Protein AF-A0A6L5EK56-F1 (afdb_monomer)

Radius of gyration: 13.55 Å; Cα contacts (8 Å, |Δi|>4): 145; chains: 1; bounding box: 27×33×36 Å

Foldseek 3Di:
DDPPQDKQWFDADPVRRTDRPDPPVCPDVVVVVQCVPQPQDPSNVVVVVCVVVVQWDWPTWIWGDDPNWIWIWTWTDGPVRHTDDIDTGTRD

Secondary structure (DSSP, 8-state):
-------EE-EE-TTS-EE-----S---HHHHHHHHH-SS-HHHHHHHHHHH-TT-EEEEEEEEEETTEEEEEEEEE-TTS-EEEEEEEE--

Sequence (92 aa):
MIVGDEHLELMVDAKGQVMETKRERETDLDDLNEARNATVSAEEAIREALNQHPDGVLDGISLDEKDGSLRWEIDLDDAQGHDLAEFKIPAA

Structure (mmCIF, N/CA/C/O backbone):
data_AF-A0A6L5EK56-F1
#
_entry.id   AF-A0A6L5EK56-F1
#
loop_
_atom_site.group_PDB
_atom_site.id
_atom_site.type_symbol
_atom_site.label_atom_id
_atom_site.label_alt_id
_atom_site.label_comp_id
_atom_site.label_asym_id
_atom_site.label_entity_id
_atom_site.label_seq_id
_atom_site.pdbx_PDB_ins_code
_atom_site.Cartn_x
_atom_site.Cartn_y
_atom_site.Cartn_z
_atom_site.occupancy
_atom_site.B_iso_or_equiv
_atom_site.auth_seq_id
_atom_site.auth_comp_id
_atom_site.auth_asym_id
_atom_site.auth_atom_id
_atom_site.pdbx_PDB_model_num
ATOM 1 N N . MET A 1 1 ? -4.794 25.713 16.304 1.00 32.22 1 MET A N 1
ATOM 2 C CA . MET A 1 1 ? -5.259 24.321 16.205 1.00 32.22 1 MET A CA 1
ATOM 3 C C . MET A 1 1 ? -4.476 23.734 15.055 1.00 32.22 1 MET A C 1
ATOM 5 O O . MET A 1 1 ? -4.806 24.023 13.917 1.00 32.22 1 MET A O 1
ATOM 9 N N . ILE A 1 2 ? -3.334 23.124 15.358 1.00 30.94 2 ILE A N 1
ATOM 10 C CA . ILE A 1 2 ? -2.580 22.348 14.376 1.00 30.94 2 ILE A CA 1
ATOM 11 C C . ILE A 1 2 ? -2.998 20.922 14.699 1.00 30.94 2 ILE A C 1
ATOM 13 O O . ILE A 1 2 ? -2.696 20.444 15.787 1.00 30.94 2 ILE A O 1
ATOM 17 N N . VAL A 1 3 ? -3.849 20.353 13.852 1.00 37.91 3 VAL A N 1
ATOM 18 C CA . VAL A 1 3 ? -4.031 18.903 13.805 1.00 37.91 3 VAL A CA 1
ATOM 19 C C . VAL A 1 3 ? -2.731 18.428 13.169 1.00 37.91 3 VAL A C 1
ATOM 21 O O . VAL A 1 3 ? -2.416 18.878 12.069 1.00 37.91 3 VAL A O 1
ATOM 24 N N . GLY A 1 4 ? -1.893 17.736 13.936 1.00 37.28 4 GLY A N 1
ATOM 25 C CA . GLY A 1 4 ? -0.737 17.069 13.357 1.00 37.28 4 GLY A CA 1
ATOM 26 C C . GLY A 1 4 ? -1.285 15.901 12.561 1.00 37.28 4 GLY A C 1
ATOM 27 O O . GLY A 1 4 ? -2.017 15.102 13.129 1.00 37.28 4 GLY A O 1
ATOM 28 N N . ASP A 1 5 ? -1.028 15.866 11.260 1.00 43.59 5 ASP A N 1
ATOM 29 C CA . ASP A 1 5 ? -1.162 14.630 10.503 1.00 43.59 5 ASP A CA 1
ATOM 30 C C . ASP A 1 5 ? -0.130 13.647 11.088 1.00 43.59 5 ASP A C 1
ATOM 32 O O . ASP A 1 5 ? 1.080 13.897 11.046 1.00 43.59 5 ASP A O 1
ATOM 36 N N . GLU A 1 6 ? -0.626 12.599 11.740 1.00 48.94 6 GLU A N 1
ATOM 37 C CA . GLU A 1 6 ? 0.156 11.521 12.342 1.00 48.94 6 GLU A CA 1
ATOM 38 C C . GLU A 1 6 ? 0.499 10.536 11.212 1.00 48.94 6 GLU A C 1
ATOM 40 O O . GLU A 1 6 ? -0.379 9.916 10.625 1.00 48.94 6 GLU A O 1
ATOM 45 N N . HIS A 1 7 ? 1.775 10.461 10.820 1.00 47.16 7 HIS A N 1
ATOM 46 C CA . HIS A 1 7 ? 2.226 9.630 9.699 1.00 47.16 7 HIS A CA 1
ATOM 47 C C . HIS A 1 7 ? 3.255 8.605 10.183 1.00 47.16 7 HIS A C 1
ATOM 49 O O . HIS A 1 7 ? 4.405 8.954 10.466 1.00 47.16 7 HIS A O 1
ATOM 55 N N . LEU A 1 8 ? 2.876 7.325 10.221 1.00 50.91 8 LEU A N 1
ATOM 56 C CA . LEU A 1 8 ? 3.826 6.231 10.422 1.00 50.91 8 LEU A CA 1
ATOM 57 C C . LEU A 1 8 ? 4.472 5.853 9.080 1.00 50.91 8 LEU A C 1
ATOM 59 O O . LEU A 1 8 ? 3.875 5.155 8.259 1.00 50.91 8 LEU A O 1
ATOM 63 N N . GLU A 1 9 ? 5.711 6.295 8.866 1.00 47.50 9 GLU A N 1
ATOM 64 C CA . GLU A 1 9 ? 6.503 5.939 7.684 1.00 47.50 9 GLU A CA 1
ATOM 65 C C . GLU A 1 9 ? 7.200 4.584 7.906 1.00 47.50 9 GLU A C 1
ATOM 67 O O . GLU A 1 9 ? 8.140 4.447 8.698 1.00 47.50 9 GLU A O 1
ATOM 72 N N . LEU A 1 10 ? 6.722 3.547 7.215 1.00 56.12 10 LEU A N 1
ATOM 73 C CA . LEU A 1 10 ? 7.279 2.198 7.293 1.00 56.12 10 LEU A CA 1
ATOM 74 C C . LEU A 1 10 ? 8.187 1.956 6.090 1.00 56.12 10 LEU A C 1
ATOM 76 O O . LEU A 1 10 ? 7.725 1.648 4.996 1.00 56.12 10 LEU A O 1
ATOM 80 N N . MET A 1 11 ? 9.501 2.038 6.293 1.00 47.84 11 MET A N 1
ATOM 81 C CA . MET A 1 11 ? 10.436 1.640 5.246 1.00 47.84 11 MET A CA 1
ATOM 82 C C . MET A 1 11 ? 10.401 0.127 5.041 1.00 47.84 11 MET A C 1
ATOM 84 O O . MET A 1 11 ? 10.452 -0.645 5.995 1.00 47.84 11 MET A O 1
ATOM 88 N N . VAL A 1 12 ? 10.367 -0.310 3.787 1.00 51.28 12 VAL A N 1
ATOM 89 C CA . VAL A 1 12 ? 10.368 -1.727 3.420 1.00 51.28 12 VAL A CA 1
ATOM 90 C C . VAL A 1 12 ? 11.643 -2.033 2.644 1.00 51.28 12 VAL A C 1
ATOM 92 O O . VAL A 1 12 ? 12.020 -1.303 1.731 1.00 51.28 12 VAL A O 1
ATOM 95 N N . ASP A 1 13 ? 12.356 -3.090 3.029 1.00 47.78 13 ASP A N 1
ATOM 96 C CA . ASP A 1 13 ? 13.541 -3.520 2.295 1.00 47.78 13 ASP A CA 1
ATOM 97 C C . ASP A 1 13 ? 13.169 -4.187 0.957 1.00 47.78 13 ASP A C 1
ATOM 99 O O . ASP A 1 13 ? 12.020 -4.543 0.696 1.00 47.78 13 ASP A O 1
ATOM 103 N N . ALA A 1 14 ? 14.164 -4.425 0.099 1.00 41.22 14 ALA A N 1
ATOM 104 C CA . ALA A 1 14 ? 13.968 -5.062 -1.210 1.00 41.22 14 ALA A CA 1
ATOM 105 C C . ALA A 1 14 ? 13.401 -6.502 -1.149 1.00 41.22 14 ALA A C 1
ATOM 107 O O . ALA A 1 14 ? 13.215 -7.138 -2.187 1.00 41.22 14 ALA A O 1
ATOM 108 N N . LYS A 1 15 ? 13.179 -7.056 0.049 1.00 45.69 15 LYS A N 1
ATOM 109 C CA . LYS A 1 15 ? 12.561 -8.365 0.289 1.00 45.69 15 LYS A CA 1
ATOM 110 C C . LYS A 1 15 ? 11.155 -8.245 0.877 1.00 45.69 15 LYS A C 1
ATOM 112 O O . LYS A 1 15 ? 10.592 -9.272 1.251 1.00 45.69 15 LYS A O 1
ATOM 117 N N . GLY A 1 16 ? 10.596 -7.040 0.967 1.00 45.03 16 GLY A N 1
ATOM 118 C CA . GLY A 1 16 ? 9.283 -6.820 1.565 1.00 45.03 16 GLY A CA 1
ATOM 119 C C . GLY A 1 16 ? 9.307 -6.799 3.095 1.00 45.03 16 GLY A C 1
ATOM 120 O O . GLY A 1 16 ? 8.245 -6.803 3.712 1.00 45.03 16 GLY A O 1
ATOM 121 N N . GLN A 1 17 ? 10.485 -6.805 3.736 1.00 44.62 17 GLN A N 1
ATOM 122 C CA . GLN A 1 17 ? 10.558 -6.730 5.192 1.00 44.62 17 GLN A CA 1
ATOM 123 C C . GLN A 1 17 ? 10.456 -5.282 5.644 1.00 44.62 17 GLN A C 1
ATOM 125 O O . GLN A 1 17 ? 11.286 -4.449 5.286 1.00 44.62 17 GLN A O 1
ATOM 130 N N . VAL A 1 18 ? 9.458 -5.007 6.479 1.00 54.78 18 VAL A N 1
ATOM 131 C CA . VAL A 1 18 ? 9.301 -3.709 7.130 1.00 54.78 18 VAL A CA 1
ATOM 132 C C . VAL A 1 18 ? 10.487 -3.479 8.072 1.00 54.78 18 VAL A C 1
ATOM 134 O O . VAL A 1 18 ? 10.633 -4.138 9.103 1.00 54.78 18 VAL A O 1
ATOM 137 N N . MET A 1 19 ? 11.358 -2.553 7.693 1.00 49.66 19 MET A N 1
ATOM 138 C CA . MET A 1 19 ? 12.408 -1.978 8.516 1.00 49.66 19 MET A CA 1
ATOM 139 C C . MET A 1 19 ? 11.887 -0.664 9.100 1.00 49.66 19 MET A C 1
ATOM 141 O O . MET A 1 19 ? 11.949 0.379 8.461 1.00 49.66 19 MET A O 1
ATOM 145 N N . GLU A 1 20 ? 11.398 -0.712 10.337 1.00 50.75 20 GLU A N 1
ATOM 146 C CA . GLU A 1 20 ? 11.034 0.470 11.124 1.00 50.75 20 GLU A CA 1
ATOM 147 C C . GLU A 1 20 ? 12.243 1.424 11.205 1.00 50.75 20 GLU A C 1
ATOM 149 O O . GLU A 1 20 ? 13.195 1.187 11.956 1.00 50.75 20 GLU A O 1
ATOM 154 N N . THR A 1 21 ? 12.250 2.486 10.395 1.00 47.69 21 THR A N 1
ATOM 155 C CA . THR A 1 21 ? 13.309 3.498 10.412 1.00 47.69 21 THR A CA 1
ATOM 156 C C . THR A 1 21 ? 12.700 4.837 10.788 1.00 47.69 21 THR A C 1
ATOM 158 O O . THR A 1 21 ? 12.383 5.682 9.971 1.00 47.69 21 THR A O 1
ATOM 161 N N . LYS A 1 22 ? 12.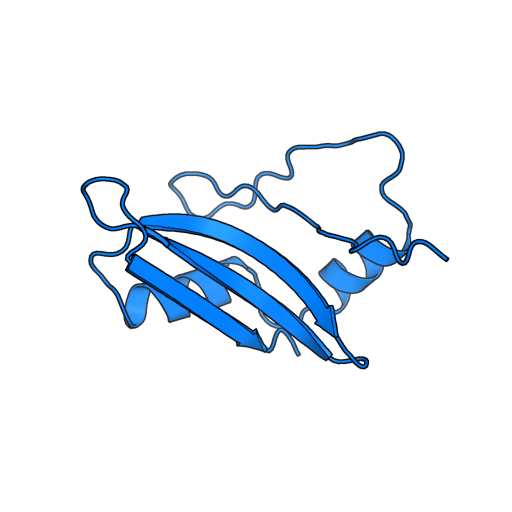496 5.003 12.090 1.00 39.09 22 LYS A N 1
ATOM 162 C CA . LYS A 1 22 ? 12.840 6.204 12.855 1.00 39.09 22 LYS A CA 1
ATOM 163 C C . LYS A 1 22 ? 12.226 6.059 14.234 1.00 39.09 22 LYS A C 1
ATOM 165 O O . LYS A 1 22 ? 11.075 6.378 14.481 1.00 39.09 22 LYS A O 1
ATOM 170 N N . ARG A 1 23 ? 13.069 5.652 15.180 1.00 39.28 23 ARG A N 1
ATOM 171 C CA . ARG A 1 23 ? 12.832 5.918 16.597 1.00 39.28 23 ARG A CA 1
ATOM 172 C C . ARG A 1 23 ? 13.148 7.395 16.859 1.00 39.28 23 ARG A C 1
ATOM 174 O O . ARG A 1 23 ? 14.138 7.712 17.524 1.00 39.28 23 ARG A O 1
ATOM 181 N N . GLU A 1 24 ? 12.370 8.303 16.269 1.00 39.53 24 GLU A N 1
ATOM 182 C CA . GLU A 1 24 ? 12.260 9.644 16.837 1.00 39.53 24 GLU A CA 1
ATOM 183 C C . GLU A 1 24 ? 11.598 9.463 18.209 1.00 39.53 24 GLU A C 1
ATOM 185 O O . GLU A 1 24 ? 10.758 8.592 18.406 1.00 39.53 24 GLU A O 1
ATOM 190 N N . ARG A 1 25 ? 12.121 10.139 19.232 1.00 40.25 25 ARG A N 1
ATOM 191 C CA . ARG A 1 25 ? 11.867 9.840 20.656 1.00 40.25 25 ARG A CA 1
ATOM 192 C C . ARG A 1 25 ? 10.459 10.241 21.136 1.00 40.25 25 ARG A C 1
ATOM 194 O O . ARG A 1 25 ? 10.279 10.479 22.326 1.00 40.25 25 ARG A O 1
ATOM 201 N N . GLU A 1 26 ? 9.508 10.270 20.216 1.00 45.31 26 GLU A N 1
ATOM 202 C CA . GLU A 1 26 ? 8.095 10.611 20.365 1.00 45.31 26 GLU A CA 1
ATOM 203 C C . GLU A 1 26 ? 7.257 9.662 19.485 1.00 45.31 26 GLU A C 1
ATOM 205 O O . GLU A 1 26 ? 6.364 10.099 18.782 1.00 45.31 26 GLU A O 1
ATOM 210 N N . THR A 1 27 ? 7.565 8.355 19.460 1.00 46.88 27 THR A N 1
ATOM 211 C CA . THR A 1 27 ? 6.555 7.368 19.036 1.00 46.88 27 THR A CA 1
ATOM 212 C C . THR A 1 27 ? 5.475 7.392 20.109 1.00 46.88 27 THR A C 1
ATOM 214 O O . THR A 1 27 ? 5.651 6.796 21.182 1.00 46.88 27 THR A O 1
ATOM 217 N N . ASP A 1 28 ? 4.426 8.173 19.879 1.00 52.34 28 ASP A N 1
ATOM 218 C CA . ASP A 1 28 ? 3.297 8.240 20.785 1.00 52.34 28 ASP A CA 1
ATOM 219 C C . ASP A 1 28 ? 2.617 6.863 20.827 1.00 52.34 28 ASP A C 1
ATOM 221 O O . ASP A 1 28 ? 2.729 6.031 19.925 1.00 52.34 28 ASP A O 1
ATOM 225 N N . LEU A 1 29 ? 1.979 6.545 21.954 1.00 52.09 29 LEU A N 1
ATOM 226 C CA . LEU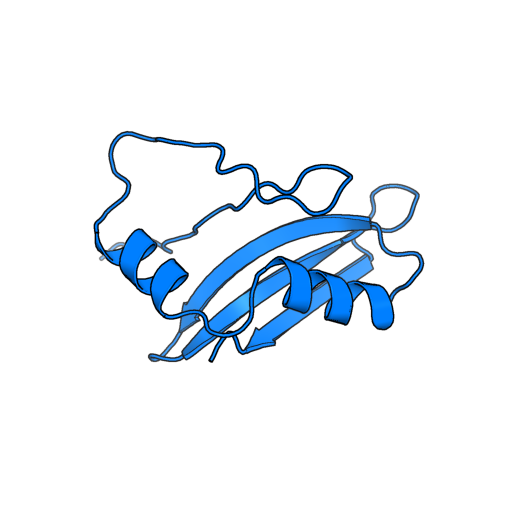 A 1 29 ? 1.348 5.234 22.151 1.00 52.09 29 LEU A CA 1
ATOM 227 C C . LEU A 1 29 ? 0.257 4.944 21.106 1.00 52.09 29 LEU A C 1
ATOM 229 O O . LEU A 1 29 ? -0.105 3.778 20.936 1.00 52.09 29 LEU A O 1
ATOM 233 N N . ASP A 1 30 ? -0.237 5.983 20.435 1.00 52.31 30 ASP A N 1
ATOM 234 C CA . ASP A 1 30 ? -1.296 5.929 19.436 1.00 52.31 30 ASP A CA 1
ATOM 235 C C . ASP A 1 30 ? -0.789 5.352 18.100 1.00 52.31 30 ASP A C 1
ATOM 237 O O . ASP A 1 30 ? -1.374 4.366 17.648 1.00 52.31 30 ASP A O 1
ATOM 241 N N . ASP A 1 31 ? 0.393 5.743 17.600 1.00 55.4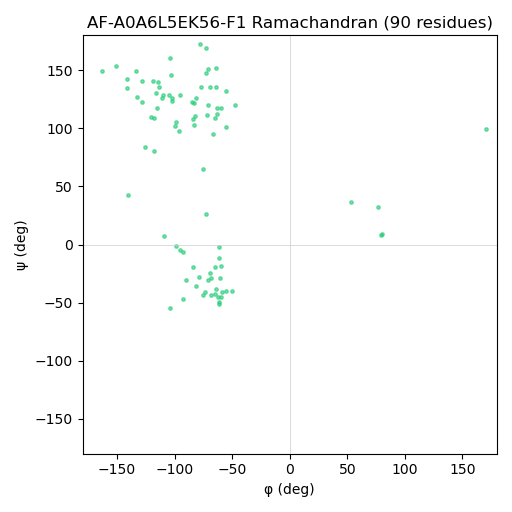7 31 ASP A N 1
ATOM 242 C CA . ASP A 1 31 ? 1.031 5.128 16.412 1.00 55.47 31 ASP A CA 1
ATOM 243 C C . ASP A 1 31 ? 1.201 3.601 16.560 1.00 55.47 31 ASP A C 1
ATOM 245 O O . ASP A 1 31 ? 0.996 2.802 15.639 1.00 55.47 31 ASP A O 1
ATOM 249 N N . LEU A 1 32 ? 1.572 3.156 17.769 1.00 58.56 32 LEU A N 1
ATOM 250 C CA . LEU A 1 32 ? 1.707 1.733 18.089 1.00 58.56 32 LEU A CA 1
ATOM 251 C C . LEU A 1 32 ? 0.356 1.018 18.166 1.00 58.56 32 LEU A C 1
ATOM 253 O O . LEU A 1 32 ? 0.300 -0.191 17.918 1.00 58.56 32 LEU A O 1
ATOM 257 N N . ASN A 1 33 ? -0.710 1.716 18.558 1.00 59.38 33 ASN A N 1
ATOM 258 C CA . ASN A 1 33 ? -2.056 1.156 18.592 1.00 59.38 33 ASN A CA 1
ATOM 259 C C . ASN A 1 33 ? -2.615 1.008 17.175 1.00 59.38 33 ASN A C 1
ATOM 261 O O . ASN A 1 33 ? -3.186 -0.039 16.875 1.00 59.38 33 ASN A O 1
ATOM 265 N N . GLU A 1 34 ? -2.396 1.982 16.295 1.00 62.12 34 GLU A N 1
ATOM 266 C CA . GLU A 1 34 ? -2.821 1.927 14.892 1.00 62.12 34 GLU A CA 1
ATOM 267 C C . GLU A 1 34 ? -2.168 0.760 14.150 1.00 62.12 34 GLU A C 1
ATOM 269 O O . GLU A 1 34 ? -2.863 -0.107 13.611 1.00 62.12 34 GLU A O 1
ATOM 274 N N . ALA A 1 35 ? -0.838 0.640 14.234 1.00 61.66 35 ALA A N 1
ATOM 275 C CA . ALA A 1 35 ? -0.106 -0.473 13.629 1.00 61.66 35 ALA A CA 1
ATOM 276 C C . ALA A 1 35 ? -0.523 -1.846 14.192 1.00 61.66 35 ALA A C 1
ATOM 278 O O . ALA A 1 35 ? -0.443 -2.858 13.496 1.00 61.66 35 ALA A O 1
ATOM 279 N N . ARG A 1 36 ? -0.976 -1.907 15.454 1.00 60.97 36 ARG A N 1
ATOM 280 C CA . ARG A 1 36 ? -1.519 -3.134 16.069 1.00 60.97 36 ARG A CA 1
ATOM 281 C C . ARG A 1 36 ? -2.956 -3.437 15.656 1.00 60.97 36 ARG A C 1
ATOM 283 O O . ARG A 1 36 ? -3.343 -4.603 15.706 1.00 60.97 36 ARG A O 1
ATOM 290 N N . ASN A 1 37 ? -3.739 -2.416 15.324 1.00 62.03 37 ASN A N 1
ATOM 291 C CA . ASN A 1 37 ? -5.132 -2.548 14.907 1.00 62.03 37 ASN A CA 1
ATOM 292 C C . ASN A 1 37 ? -5.266 -2.864 13.412 1.00 62.03 37 ASN A C 1
ATOM 294 O O . ASN A 1 37 ? -6.299 -3.395 13.005 1.00 62.03 37 ASN A O 1
ATOM 298 N N . ALA A 1 38 ? -4.233 -2.597 12.608 1.00 67.94 38 ALA A N 1
ATOM 299 C CA . ALA A 1 38 ? -4.166 -3.054 11.228 1.00 67.94 38 ALA A CA 1
ATOM 300 C C . ALA A 1 38 ? -4.219 -4.593 11.164 1.00 67.94 38 ALA A C 1
ATOM 302 O O . ALA A 1 38 ? -3.355 -5.304 11.681 1.00 67.94 38 ALA A O 1
ATOM 303 N N . THR A 1 39 ? -5.261 -5.112 10.522 1.00 72.69 39 THR A N 1
ATOM 304 C CA . THR A 1 39 ? -5.442 -6.547 10.262 1.00 72.69 39 THR A CA 1
ATOM 305 C C . THR A 1 39 ? -4.828 -6.971 8.934 1.00 72.69 39 THR A C 1
ATOM 307 O O . THR A 1 39 ? -4.350 -8.099 8.824 1.00 72.69 39 THR A O 1
ATOM 310 N N . VAL A 1 40 ? -4.802 -6.065 7.952 1.00 78.88 40 VAL A N 1
ATOM 311 C CA . VAL A 1 40 ? -4.043 -6.227 6.710 1.00 78.88 40 VAL A CA 1
ATOM 312 C C . VAL A 1 40 ? -2.620 -5.766 6.973 1.00 78.88 40 VAL A C 1
ATOM 314 O O . VAL A 1 40 ? -2.399 -4.623 7.378 1.00 78.88 40 VAL A O 1
ATOM 317 N N . SER A 1 41 ? -1.645 -6.644 6.749 1.00 82.06 41 SER A N 1
ATOM 318 C CA . SER A 1 41 ? -0.238 -6.268 6.879 1.00 82.06 41 SER A CA 1
ATOM 319 C C . SER A 1 41 ? 0.198 -5.341 5.740 1.00 82.06 41 SER A C 1
ATOM 321 O O . SER A 1 41 ? -0.285 -5.457 4.613 1.00 82.06 41 SER A O 1
ATOM 323 N N . ALA A 1 42 ? 1.181 -4.473 6.001 1.00 78.81 42 ALA A N 1
ATOM 324 C CA . ALA A 1 42 ? 1.814 -3.651 4.966 1.00 78.81 42 ALA A CA 1
ATOM 325 C C . ALA A 1 42 ? 2.264 -4.497 3.754 1.00 78.81 42 ALA A C 1
ATOM 327 O O . ALA A 1 42 ? 2.064 -4.111 2.609 1.00 78.81 42 ALA A O 1
ATOM 328 N N . GLU A 1 43 ? 2.800 -5.700 3.993 1.00 80.31 43 GLU A N 1
ATOM 329 C CA . GLU A 1 43 ? 3.238 -6.624 2.938 1.00 80.31 43 GLU A CA 1
ATOM 330 C C . GLU A 1 43 ? 2.077 -7.115 2.049 1.00 80.31 43 GLU A C 1
ATOM 332 O O . GLU A 1 43 ? 2.237 -7.273 0.838 1.00 80.31 43 GLU A O 1
ATOM 337 N N . GLU A 1 44 ? 0.901 -7.377 2.627 1.00 85.12 44 GLU A N 1
ATOM 338 C CA . GLU A 1 44 ? -0.303 -7.737 1.868 1.00 85.12 44 GLU A CA 1
ATOM 339 C C . GLU A 1 44 ? -0.824 -6.562 1.045 1.00 85.12 44 GLU A C 1
ATOM 341 O O . GLU A 1 44 ? -1.113 -6.746 -0.137 1.00 85.12 44 GLU A O 1
ATOM 346 N N . ALA A 1 45 ? -0.862 -5.365 1.632 1.00 87.81 45 ALA A N 1
ATOM 347 C CA . ALA A 1 45 ? -1.290 -4.156 0.941 1.00 87.81 45 ALA A CA 1
ATOM 348 C C . ALA A 1 45 ? -0.358 -3.830 -0.248 1.00 87.81 45 ALA A C 1
ATOM 350 O O . ALA A 1 45 ? -0.822 -3.622 -1.369 1.00 87.81 45 ALA A O 1
ATOM 351 N N . ILE A 1 46 ? 0.964 -3.908 -0.052 1.00 86.19 46 ILE A N 1
ATOM 352 C CA . ILE A 1 46 ? 1.964 -3.740 -1.123 1.00 86.19 46 ILE A CA 1
ATOM 353 C C . ILE A 1 46 ? 1.773 -4.788 -2.220 1.00 86.19 46 ILE A C 1
ATOM 355 O O . ILE A 1 46 ? 1.793 -4.457 -3.405 1.00 86.19 46 ILE A O 1
ATOM 359 N N . ARG A 1 47 ? 1.573 -6.061 -1.852 1.00 87.75 47 ARG A N 1
ATOM 360 C CA . ARG A 1 47 ? 1.310 -7.121 -2.837 1.00 87.75 47 ARG A CA 1
ATOM 361 C C . ARG A 1 47 ? 0.066 -6.828 -3.663 1.00 87.75 47 ARG A C 1
ATOM 363 O O . ARG A 1 47 ? 0.073 -7.088 -4.862 1.00 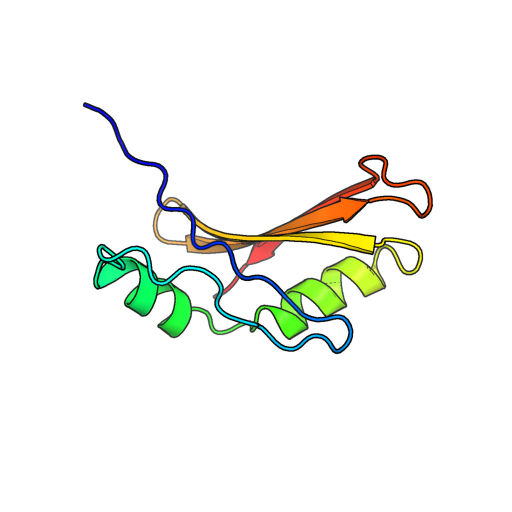87.75 47 ARG A O 1
ATOM 370 N N . GLU A 1 48 ? -0.995 -6.324 -3.048 1.00 90.50 48 GLU A N 1
ATOM 371 C CA . GLU A 1 48 ? -2.216 -5.958 -3.761 1.00 90.50 48 GLU A CA 1
ATOM 372 C C . GLU A 1 48 ? -1.982 -4.798 -4.738 1.00 90.50 48 GLU A C 1
ATOM 374 O O . GLU A 1 48 ? -2.413 -4.888 -5.890 1.00 90.50 48 GLU A O 1
ATOM 379 N N . ALA A 1 49 ? -1.237 -3.766 -4.332 1.00 89.44 49 ALA A N 1
ATOM 380 C CA . ALA A 1 49 ? -0.852 -2.662 -5.213 1.00 89.44 49 ALA A CA 1
ATOM 381 C C . ALA A 1 49 ? 0.004 -3.147 -6.403 1.00 89.44 49 ALA A C 1
ATOM 383 O O . ALA A 1 49 ? -0.329 -2.895 -7.563 1.00 89.44 49 ALA A O 1
ATOM 384 N N . LEU A 1 50 ? 1.045 -3.945 -6.145 1.00 89.44 50 LEU A N 1
ATOM 385 C CA . LEU A 1 50 ? 1.927 -4.490 -7.188 1.00 89.44 50 LEU A CA 1
ATOM 386 C C . LEU A 1 50 ? 1.240 -5.531 -8.086 1.00 89.44 50 LEU A C 1
ATOM 388 O O . LEU A 1 50 ? 1.630 -5.713 -9.234 1.00 89.44 50 LEU A O 1
ATOM 392 N N . ASN A 1 51 ? 0.193 -6.213 -7.618 1.00 91.62 51 ASN A N 1
ATOM 393 C CA . ASN A 1 51 ? -0.610 -7.077 -8.489 1.00 91.62 51 ASN A CA 1
ATOM 394 C C . ASN A 1 51 ? -1.407 -6.267 -9.526 1.00 91.62 51 ASN A C 1
ATOM 396 O O . ASN A 1 51 ? -1.691 -6.785 -10.608 1.00 91.62 51 ASN A O 1
ATOM 400 N N . GLN A 1 52 ? -1.774 -5.023 -9.203 1.00 90.62 52 GLN A N 1
ATOM 401 C CA . GLN A 1 52 ? -2.444 -4.109 -10.132 1.00 90.62 52 GLN A CA 1
ATOM 402 C C . GLN A 1 52 ? -1.445 -3.431 -11.077 1.00 90.62 52 GLN A C 1
ATOM 404 O O . GLN A 1 52 ? -1.753 -3.271 -12.258 1.00 90.62 52 GLN A O 1
ATOM 409 N N . HIS A 1 53 ? -0.244 -3.112 -10.585 1.00 89.81 53 HIS A N 1
ATOM 410 C CA . HIS A 1 53 ? 0.868 -2.563 -11.370 1.00 89.81 53 HIS A CA 1
ATOM 411 C C . HIS A 1 53 ? 2.136 -3.413 -11.198 1.00 89.81 53 HIS A C 1
ATOM 413 O O . HIS A 1 53 ? 2.997 -3.079 -10.383 1.00 89.81 53 HIS A O 1
ATOM 419 N N . PRO A 1 54 ? 2.277 -4.514 -11.963 1.00 87.44 54 PRO A N 1
ATOM 420 C CA . PRO A 1 54 ? 3.419 -5.428 -11.845 1.00 87.44 54 PRO A CA 1
ATOM 421 C C . PRO A 1 54 ? 4.764 -4.805 -12.234 1.00 87.44 54 PRO A C 1
ATOM 423 O O . PRO A 1 54 ? 5.818 -5.355 -11.922 1.00 87.44 54 PRO A O 1
ATOM 426 N N . ASP A 1 55 ? 4.718 -3.706 -12.979 1.00 86.62 55 ASP A N 1
ATOM 427 C CA . ASP A 1 55 ? 5.839 -2.878 -13.408 1.00 86.62 55 ASP A CA 1
ATOM 428 C C . ASP A 1 55 ? 6.097 -1.677 -12.485 1.00 86.62 55 ASP A C 1
ATOM 430 O O . ASP A 1 55 ? 7.084 -0.969 -12.689 1.00 86.62 55 ASP A O 1
ATOM 434 N N . GLY A 1 56 ? 5.246 -1.471 -11.476 1.00 88.94 56 GLY A N 1
ATOM 435 C CA . GLY A 1 56 ? 5.418 -0.437 -10.467 1.00 88.94 56 GLY A CA 1
ATOM 436 C C . GLY A 1 56 ? 6.544 -0.759 -9.487 1.00 88.94 56 GLY A C 1
ATOM 437 O O . GLY A 1 56 ? 6.808 -1.916 -9.147 1.00 88.94 56 GLY A O 1
ATOM 438 N N . VAL A 1 57 ? 7.205 0.289 -9.017 1.00 88.56 57 VAL A N 1
ATOM 439 C CA . VAL A 1 57 ? 8.215 0.251 -7.963 1.00 88.56 57 VAL A CA 1
ATOM 440 C C . VAL A 1 57 ? 7.608 0.917 -6.739 1.00 88.56 57 VAL A C 1
ATOM 442 O O . VAL A 1 57 ? 7.079 2.011 -6.850 1.00 88.56 57 VAL A O 1
ATOM 445 N N . LEU A 1 58 ? 7.657 0.260 -5.581 1.00 86.88 58 LEU A N 1
ATOM 446 C CA . LEU A 1 58 ? 7.197 0.874 -4.336 1.00 86.88 58 LEU A CA 1
ATOM 447 C C . LEU A 1 58 ? 8.070 2.093 -4.016 1.00 86.88 58 LEU A C 1
ATOM 449 O O . LEU A 1 58 ? 9.270 1.921 -3.789 1.00 86.88 58 LEU A O 1
ATOM 453 N N . ASP A 1 59 ? 7.456 3.273 -3.978 1.00 87.69 59 ASP A N 1
ATOM 454 C CA . ASP A 1 59 ? 8.094 4.517 -3.544 1.00 87.69 59 ASP A CA 1
ATOM 455 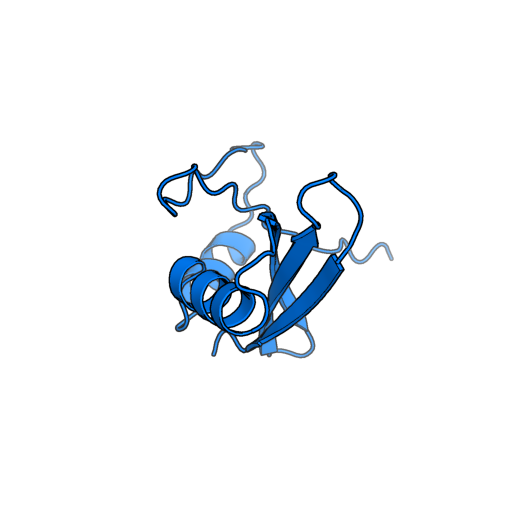C C . ASP A 1 59 ? 7.846 4.752 -2.047 1.00 87.69 59 ASP A C 1
ATOM 457 O O . ASP A 1 59 ? 8.787 4.938 -1.273 1.00 87.69 59 ASP A O 1
ATOM 461 N N . GLY A 1 60 ? 6.594 4.598 -1.601 1.00 82.69 60 GLY A N 1
ATOM 462 C CA . GLY A 1 60 ? 6.205 4.841 -0.214 1.00 82.69 60 GLY A CA 1
ATOM 463 C C . GLY A 1 60 ? 5.029 3.993 0.260 1.00 82.69 60 GLY A C 1
ATOM 464 O O . GLY A 1 60 ? 4.188 3.550 -0.522 1.00 82.69 60 GLY A O 1
ATOM 465 N N . ILE A 1 61 ? 4.974 3.758 1.572 1.00 84.38 61 ILE A N 1
ATOM 466 C CA . ILE A 1 61 ? 3.787 3.235 2.250 1.00 84.38 61 ILE A CA 1
ATOM 467 C C . ILE A 1 61 ? 3.617 3.908 3.614 1.00 84.3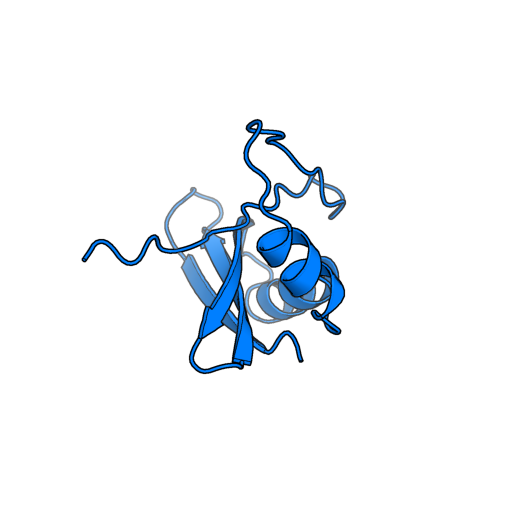8 61 ILE A C 1
ATOM 469 O O . ILE A 1 61 ? 4.568 4.008 4.394 1.00 84.38 61 ILE A O 1
ATOM 473 N N . SER A 1 62 ? 2.392 4.326 3.920 1.00 83.25 62 SER A N 1
ATOM 474 C CA . SER A 1 62 ? 2.012 4.860 5.228 1.00 83.25 62 SER A CA 1
ATOM 475 C C . SER A 1 62 ? 0.701 4.247 5.716 1.00 83.25 62 SER A C 1
ATOM 477 O O . SER A 1 62 ? -0.146 3.840 4.918 1.00 83.25 62 SER A O 1
ATOM 479 N N . LEU A 1 63 ? 0.559 4.129 7.035 1.00 81.69 63 LEU A N 1
ATOM 480 C CA . LEU A 1 63 ? -0.723 3.833 7.672 1.00 81.69 63 LEU A CA 1
ATOM 481 C C . LEU A 1 63 ? -1.340 5.162 8.098 1.00 81.69 63 LEU A C 1
ATOM 483 O O . LEU A 1 63 ? -0.659 5.950 8.748 1.00 81.69 63 LEU A O 1
ATOM 487 N N . ASP A 1 64 ? -2.595 5.389 7.724 1.00 81.44 64 ASP A N 1
ATOM 488 C CA . ASP A 1 64 ? -3.354 6.575 8.117 1.00 81.44 64 ASP A CA 1
ATOM 489 C C . ASP A 1 64 ? -4.709 6.178 8.713 1.00 81.44 64 ASP A C 1
ATOM 491 O O . ASP A 1 64 ? -5.398 5.285 8.197 1.00 81.44 64 ASP A O 1
ATOM 495 N N . GLU A 1 65 ? -5.133 6.878 9.764 1.00 79.19 65 GLU A N 1
ATOM 496 C CA . GLU A 1 65 ? -6.478 6.780 10.323 1.00 79.19 65 GLU A CA 1
ATOM 497 C C . GLU A 1 65 ? -7.324 7.980 9.890 1.00 79.19 65 GLU A C 1
ATOM 499 O O . GLU A 1 65 ? -7.025 9.137 10.174 1.00 79.19 65 GLU A O 1
ATOM 504 N N . LYS A 1 66 ? -8.471 7.716 9.254 1.00 77.31 66 LYS A N 1
ATOM 505 C CA . LYS A 1 66 ? -9.454 8.769 8.970 1.00 77.31 66 LYS A CA 1
ATOM 506 C C . LYS A 1 66 ? -10.845 8.347 9.351 1.00 77.31 66 LYS A C 1
ATOM 508 O O . LYS A 1 66 ? -11.336 7.306 8.919 1.00 77.31 66 LYS A O 1
ATOM 513 N N . ASP A 1 67 ? -11.482 9.196 10.150 1.00 79.75 67 ASP A N 1
ATOM 514 C CA . ASP A 1 67 ? -12.840 8.993 10.649 1.00 79.75 67 ASP A CA 1
ATOM 515 C C . ASP A 1 67 ? -13.021 7.618 11.337 1.00 79.75 67 ASP A C 1
ATOM 517 O O . ASP A 1 67 ? -14.070 6.982 11.209 1.00 79.75 67 ASP A O 1
ATOM 521 N N . GLY A 1 68 ? -11.995 7.133 12.053 1.00 80.56 68 GLY A N 1
ATOM 522 C CA . GLY A 1 68 ? -12.011 5.828 12.726 1.00 80.56 68 GLY A CA 1
ATOM 523 C C . GLY A 1 68 ? -11.733 4.627 11.818 1.00 80.56 68 GLY A C 1
ATOM 524 O O . GLY A 1 68 ? -11.955 3.489 12.231 1.00 80.56 68 GLY A O 1
ATOM 525 N N . SER A 1 69 ? -11.320 4.859 10.568 1.00 82.00 69 SER A N 1
ATOM 526 C CA . SER A 1 69 ? -10.995 3.811 9.596 1.00 82.00 69 SER A CA 1
ATOM 527 C C . SER A 1 69 ? -9.515 3.866 9.230 1.00 82.00 69 SER A C 1
ATOM 529 O O . SER A 1 69 ? -9.055 4.849 8.645 1.00 82.00 69 SER A O 1
ATOM 531 N N . LEU A 1 70 ? -8.791 2.789 9.540 1.00 85.00 70 LEU A N 1
ATOM 532 C CA . LEU A 1 70 ? -7.385 2.625 9.177 1.00 85.00 70 LEU A CA 1
ATOM 533 C C . LEU A 1 70 ? -7.246 2.248 7.700 1.00 85.00 70 LEU A C 1
ATOM 535 O O . LEU A 1 70 ? -7.953 1.361 7.205 1.00 85.00 70 LEU A O 1
ATOM 539 N N . ARG A 1 71 ? -6.308 2.885 6.999 1.00 88.44 71 ARG A N 1
ATOM 540 C CA . ARG A 1 71 ? -5.983 2.587 5.602 1.00 88.44 71 ARG A CA 1
ATOM 541 C C . ARG A 1 71 ? -4.485 2.674 5.337 1.00 88.44 71 ARG A C 1
ATOM 543 O O . ARG A 1 71 ? -3.812 3.560 5.844 1.00 88.44 71 ARG A O 1
ATOM 550 N N . TRP A 1 72 ? -3.996 1.775 4.497 1.00 87.94 72 TRP A N 1
ATOM 551 C CA . TRP A 1 72 ? -2.680 1.865 3.886 1.00 87.94 72 TRP A CA 1
ATOM 552 C C . TRP A 1 72 ? -2.742 2.804 2.690 1.00 87.94 72 TRP A C 1
ATOM 554 O O . TRP A 1 72 ? -3.562 2.592 1.796 1.00 87.94 72 TRP A O 1
ATOM 564 N N . GLU A 1 73 ? -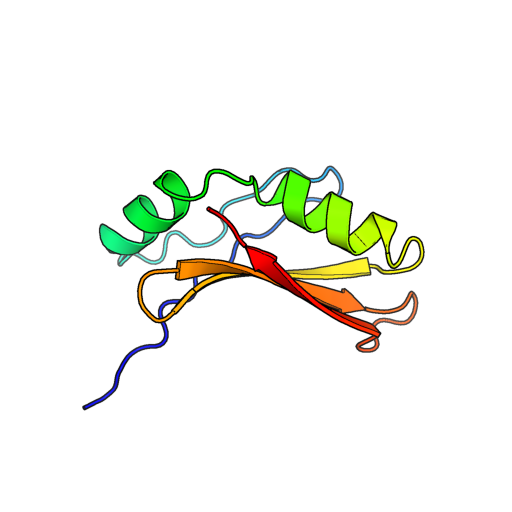1.878 3.808 2.661 1.00 90.12 73 GLU A N 1
ATOM 565 C CA . GLU A 1 73 ? -1.610 4.619 1.475 1.00 90.12 73 GLU A CA 1
ATOM 566 C C . GLU A 1 73 ? -0.291 4.147 0.863 1.00 90.12 73 GLU A C 1
ATOM 568 O O . GLU A 1 73 ? 0.701 4.014 1.577 1.00 90.12 73 GLU A O 1
ATOM 573 N N . ILE A 1 74 ? -0.310 3.798 -0.423 1.00 90.38 74 ILE A N 1
ATOM 574 C CA . ILE A 1 74 ? 0.817 3.192 -1.139 1.00 90.38 74 ILE A CA 1
ATOM 575 C C . ILE A 1 74 ? 1.077 3.989 -2.402 1.00 90.38 74 ILE A C 1
ATOM 577 O O . ILE A 1 74 ? 0.207 4.048 -3.271 1.00 90.38 74 ILE A O 1
ATOM 581 N N . ASP A 1 75 ? 2.298 4.480 -2.533 1.00 92.50 75 ASP A N 1
ATOM 582 C CA . ASP A 1 75 ? 2.765 5.203 -3.704 1.00 92.50 75 ASP A CA 1
ATOM 583 C C . ASP A 1 75 ? 3.675 4.300 -4.533 1.00 92.50 75 ASP A C 1
ATOM 585 O O . ASP A 1 75 ? 4.601 3.660 -4.019 1.00 92.50 75 ASP A O 1
ATOM 589 N N . LEU A 1 76 ? 3.370 4.209 -5.825 1.00 91.81 76 LEU A N 1
ATOM 590 C CA . LEU A 1 76 ? 4.164 3.496 -6.810 1.00 91.81 76 LEU A CA 1
ATOM 591 C C . LE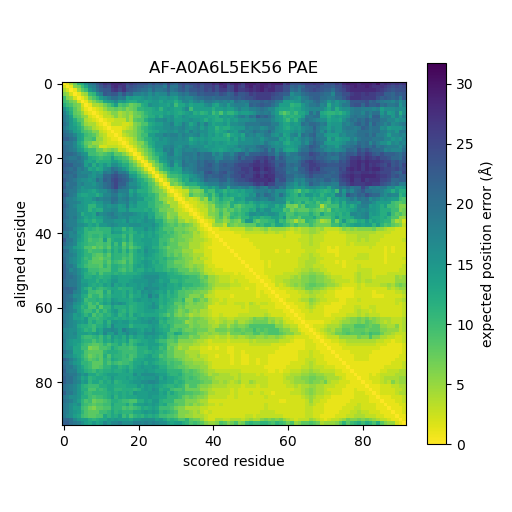U A 1 76 ? 4.737 4.472 -7.832 1.00 91.81 76 LEU A C 1
ATOM 593 O O . LEU A 1 76 ? 4.012 5.310 -8.371 1.00 91.81 76 LEU A O 1
ATOM 597 N N . ASP A 1 77 ? 5.987 4.224 -8.192 1.00 92.81 77 ASP A N 1
ATOM 598 C CA . ASP A 1 77 ? 6.709 4.847 -9.291 1.00 92.81 77 ASP A CA 1
ATOM 599 C C . ASP A 1 77 ? 6.836 3.908 -10.493 1.00 92.81 77 ASP A C 1
ATOM 601 O O . ASP A 1 77 ? 6.723 2.682 -10.391 1.00 92.81 77 ASP A O 1
ATOM 605 N N . ASP A 1 78 ? 7.111 4.480 -11.662 1.00 92.25 78 ASP A N 1
ATOM 606 C CA . ASP A 1 78 ? 7.552 3.740 -12.834 1.00 92.25 78 ASP A CA 1
ATOM 607 C C . ASP A 1 78 ? 9.046 3.369 -12.733 1.00 92.25 78 ASP A C 1
ATOM 609 O O . ASP A 1 78 ? 9.790 3.804 -11.853 1.00 92.25 78 ASP A O 1
ATOM 613 N N . ALA A 1 79 ? 9.536 2.563 -13.679 1.00 89.06 79 ALA A N 1
ATOM 614 C CA . ALA A 1 79 ? 10.942 2.147 -13.703 1.00 89.06 79 ALA A CA 1
ATOM 615 C C . ALA A 1 79 ? 11.954 3.307 -13.854 1.00 89.06 79 ALA A C 1
ATOM 617 O O . ALA A 1 79 ? 13.158 3.084 -13.711 1.00 89.06 79 ALA A O 1
ATOM 618 N N . GLN A 1 80 ? 11.490 4.515 -14.184 1.00 92.06 80 GLN A N 1
ATOM 619 C CA . GLN A 1 80 ? 12.299 5.723 -14.320 1.00 92.06 80 GLN A CA 1
ATOM 620 C C . GLN A 1 80 ? 12.232 6.615 -13.069 1.00 92.06 80 GLN A C 1
ATOM 622 O O . GLN A 1 80 ? 12.938 7.626 -13.037 1.00 92.06 80 GLN A O 1
ATOM 627 N N . GLY A 1 81 ? 11.453 6.228 -12.052 1.00 87.62 81 GLY A N 1
ATOM 628 C CA . GLY A 1 81 ? 11.252 6.991 -10.821 1.00 87.62 81 GLY A CA 1
ATOM 629 C C . GLY A 1 81 ? 10.304 8.176 -10.999 1.00 87.62 81 GLY A C 1
ATOM 630 O O . GLY A 1 81 ? 10.549 9.237 -10.430 1.00 87.62 81 GLY A O 1
ATOM 631 N N . HIS A 1 82 ? 9.311 8.059 -11.885 1.00 91.69 82 HIS A N 1
ATOM 632 C CA . HIS A 1 82 ? 8.200 9.007 -11.941 1.00 91.69 82 HIS A CA 1
ATOM 633 C C . HIS A 1 82 ? 6.950 8.409 -11.304 1.00 91.69 82 HIS A C 1
ATOM 635 O O . HIS A 1 82 ? 6.669 7.234 -11.548 1.00 91.69 82 HIS A O 1
ATOM 641 N N . ASP A 1 83 ? 6.147 9.252 -10.653 1.00 93.06 83 ASP A N 1
ATOM 642 C CA . ASP A 1 83 ? 4.854 8.883 -10.081 1.00 93.06 83 ASP A CA 1
ATOM 643 C C . ASP A 1 83 ? 4.012 8.079 -11.086 1.00 93.06 83 ASP A C 1
ATOM 645 O O . ASP A 1 83 ? 3.669 8.554 -12.180 1.00 93.06 83 ASP A O 1
ATOM 649 N N . LEU A 1 84 ? 3.662 6.852 -10.703 1.00 92.31 84 LEU A N 1
ATOM 650 C CA . LEU A 1 84 ? 2.863 5.934 -11.509 1.00 92.31 84 LEU A CA 1
ATOM 651 C C . LEU A 1 84 ? 1.427 5.852 -10.995 1.00 92.31 84 LEU A C 1
ATOM 653 O O . LEU A 1 84 ? 0.488 6.026 -11.779 1.00 92.31 84 LEU A O 1
ATOM 657 N N . ALA A 1 85 ? 1.247 5.547 -9.708 1.00 93.31 85 ALA A N 1
ATOM 658 C CA . ALA A 1 85 ? -0.070 5.358 -9.107 1.00 93.31 85 ALA A CA 1
ATOM 659 C C . ALA A 1 85 ? -0.037 5.419 -7.573 1.00 93.31 85 ALA A C 1
ATOM 661 O O . ALA A 1 85 ? 0.913 4.960 -6.953 1.00 93.31 85 ALA A O 1
ATOM 662 N N . GLU A 1 86 ? -1.137 5.887 -6.984 1.00 93.38 86 GLU A N 1
ATOM 663 C CA . GLU A 1 86 ? -1.390 5.865 -5.539 1.00 93.38 86 GLU A CA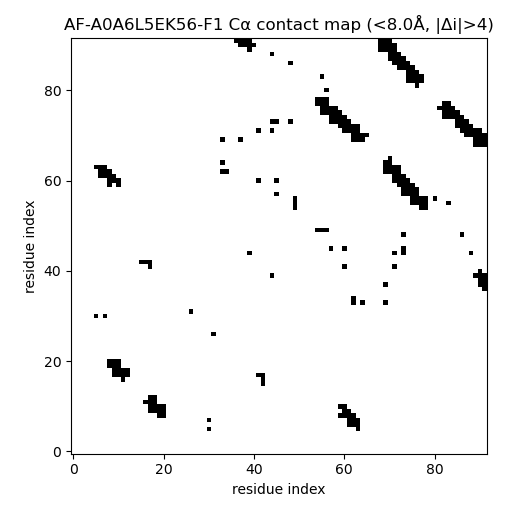 1
ATOM 664 C C . GLU A 1 86 ? -2.562 4.914 -5.233 1.00 93.38 86 GLU A C 1
ATOM 666 O O . GLU A 1 86 ? -3.606 4.954 -5.899 1.00 93.38 86 GLU A O 1
ATOM 671 N N . PHE A 1 87 ? -2.419 4.081 -4.201 1.00 91.50 87 PHE A N 1
ATOM 672 C CA . PHE A 1 87 ? -3.452 3.170 -3.708 1.00 91.50 87 PHE A CA 1
ATOM 673 C C . PHE A 1 87 ? -3.823 3.486 -2.270 1.00 91.50 87 PHE A C 1
ATOM 675 O O . PHE A 1 87 ? -2.964 3.726 -1.432 1.00 91.50 87 PHE A O 1
ATOM 682 N N . LYS A 1 88 ? -5.121 3.393 -1.967 1.00 92.12 88 LYS A N 1
ATOM 683 C CA . LYS A 1 88 ? -5.644 3.438 -0.600 1.00 92.12 88 LYS A CA 1
ATOM 684 C C . LYS A 1 88 ? -6.346 2.118 -0.299 1.00 92.12 88 LYS A C 1
ATOM 686 O O . LYS A 1 88 ? -7.414 1.854 -0.854 1.00 92.12 88 LYS A O 1
ATOM 691 N N . ILE A 1 89 ? -5.746 1.289 0.549 1.00 88.69 89 ILE A N 1
ATOM 692 C CA . ILE A 1 89 ? -6.231 -0.058 0.876 1.00 88.69 89 ILE A CA 1
ATOM 693 C C . ILE A 1 89 ? -6.716 -0.072 2.329 1.00 88.69 89 ILE A C 1
ATOM 695 O O . ILE A 1 89 ? -5.953 0.308 3.214 1.00 88.69 89 ILE A O 1
ATOM 699 N N . PRO A 1 90 ? -7.957 -0.501 2.622 1.00 90.19 90 PRO A N 1
ATOM 700 C CA . PRO A 1 90 ? -8.422 -0.642 4.000 1.00 90.19 90 PRO A CA 1
ATOM 701 C C . PRO A 1 90 ? -7.500 -1.556 4.815 1.00 90.19 90 PRO A C 1
ATOM 703 O O . PRO A 1 90 ? -7.148 -2.646 4.368 1.00 90.19 90 PRO A O 1
ATOM 706 N N . ALA A 1 91 ? -7.117 -1.121 6.015 1.00 81.12 91 ALA A N 1
ATOM 707 C CA . ALA A 1 91 ? -6.287 -1.912 6.920 1.00 81.12 91 ALA A CA 1
ATOM 708 C C . ALA A 1 91 ? -7.119 -2.746 7.917 1.00 81.12 91 ALA A C 1
ATOM 710 O O . ALA A 1 91 ? -6.555 -3.565 8.648 1.00 81.12 91 ALA A O 1
ATOM 711 N N . ALA A 1 92 ? -8.447 -2.569 7.942 1.00 79.25 92 ALA A N 1
ATOM 712 C CA . ALA A 1 92 ? -9.409 -3.253 8.811 1.00 79.25 92 ALA A CA 1
ATOM 713 C C . ALA A 1 92 ? -10.765 -3.478 8.121 1.00 79.25 92 ALA A C 1
ATOM 715 O O . ALA A 1 92 ? -11.114 -2.677 7.221 1.00 79.25 92 ALA A O 1
#

Nearest PDB structures (foldseek):
  4exr-assembly1_A-2  TM=4.605E-01  e=2.111E-01  Clostridioides difficile 630
  2h63-assembly1_C  TM=5.990E-01  e=2.339E+00  Homo sapiens
  3wjf-assembly1_B  TM=5.776E-01  e=1.977E+00  Arabidopsis thaliana
  7ucz-assembly2_B  TM=3.764E-01  e=2.925E+00  Homo sapiens
  3sr2-assembly3_C  TM=3.620E-01  e=7.569E+00  Homo sapiens

Mean predicted aligned error: 10.44 Å

Solvent-accessible surface area (backbone atoms only — not comparable to full-atom values): 5615 Å² total; per-residue (Å²): 137,80,80,76,86,72,73,52,64,51,43,60,46,103,82,60,48,75,46,82,69,71,88,56,99,70,76,50,75,60,66,59,46,52,66,66,60,39,71,50,49,70,59,55,52,51,49,55,53,37,70,76,34,79,72,45,37,84,71,47,42,34,52,41,76,55,97,92,42,46,27,36,41,36,35,26,15,37,92,85,73,43,90,63,49,77,47,81,42,71,15,106

pLDDT: mean 71.09, std 19.86, range [30.94, 93.38]